Protein AF-A0A6A3BAW8-F1 (afdb_monomer_lite)

InterPro domains:
  IPR038920 At3g056750-like [PTHR31060] (7-99)

Structure (mmCIF, N/CA/C/O backbone):
data_AF-A0A6A3BAW8-F1
#
_entry.id   AF-A0A6A3BAW8-F1
#
loop_
_atom_site.group_PDB
_atom_site.id
_atom_site.type_symbol
_atom_site.label_atom_id
_atom_site.label_alt_id
_atom_site.label_comp_id
_atom_site.label_asym_id
_atom_site.label_entity_id
_atom_site.label_seq_id
_atom_site.pdbx_PDB_ins_code
_atom_site.Cartn_x
_atom_site.Cartn_y
_atom_site.Cartn_z
_atom_site.occupancy
_atom_site.B_iso_or_equiv
_atom_site.auth_seq_id
_atom_site.auth_comp_id
_atom_site.auth_asym_id
_atom_site.auth_atom_id
_atom_site.pdbx_PDB_model_num
ATOM 1 N N . MET A 1 1 ? 11.924 -21.982 7.375 1.00 45.16 1 MET A N 1
ATOM 2 C CA . MET A 1 1 ? 11.034 -22.262 6.229 1.00 45.16 1 MET A CA 1
ATOM 3 C C . MET A 1 1 ? 10.796 -20.944 5.510 1.00 45.16 1 MET A C 1
ATOM 5 O O . MET A 1 1 ? 10.265 -20.041 6.136 1.00 45.16 1 MET A O 1
ATOM 9 N N . ILE A 1 2 ? 11.272 -20.790 4.273 1.00 68.81 2 ILE A N 1
ATOM 10 C CA . ILE A 1 2 ? 11.033 -19.586 3.460 1.00 68.81 2 ILE A CA 1
ATOM 11 C C . ILE A 1 2 ? 9.864 -19.924 2.536 1.00 68.81 2 ILE A C 1
ATOM 13 O O . ILE A 1 2 ? 9.971 -20.854 1.740 1.00 68.81 2 ILE A O 1
ATOM 17 N N . LEU A 1 3 ? 8.733 -19.235 2.688 1.00 70.00 3 LEU A N 1
ATOM 18 C CA . LEU A 1 3 ? 7.595 -19.392 1.781 1.00 70.00 3 LEU A CA 1
ATOM 19 C C . LEU A 1 3 ? 7.927 -18.750 0.416 1.00 70.00 3 LEU A C 1
ATOM 21 O O . LEU A 1 3 ? 8.576 -17.700 0.391 1.00 70.00 3 LEU A O 1
ATOM 25 N N . PRO A 1 4 ? 7.497 -19.343 -0.713 1.00 79.88 4 PRO A N 1
ATOM 26 C CA . PRO A 1 4 ? 7.640 -18.736 -2.035 1.00 79.88 4 PRO A CA 1
ATOM 27 C C . PRO A 1 4 ? 6.927 -17.382 -2.135 1.00 79.88 4 PRO A C 1
ATOM 29 O O . PRO A 1 4 ? 5.865 -17.195 -1.541 1.00 79.88 4 PRO A O 1
ATOM 32 N N . ALA A 1 5 ? 7.461 -16.462 -2.945 1.00 76.50 5 ALA A N 1
ATOM 33 C CA . ALA A 1 5 ? 6.864 -15.139 -3.164 1.00 76.50 5 ALA A CA 1
ATOM 34 C C . ALA A 1 5 ? 5.359 -15.185 -3.518 1.00 76.50 5 ALA A C 1
ATOM 36 O O . ALA A 1 5 ? 4.605 -14.456 -2.878 1.00 76.50 5 ALA A O 1
ATOM 37 N N . PRO A 1 6 ? 4.866 -16.083 -4.399 1.00 81.31 6 PRO A N 1
ATOM 38 C CA . PRO A 1 6 ? 3.432 -16.167 -4.694 1.00 81.31 6 PRO A CA 1
ATOM 39 C C . PRO A 1 6 ? 2.553 -16.457 -3.467 1.00 81.31 6 PRO A C 1
ATOM 41 O O . PRO A 1 6 ? 1.442 -15.940 -3.365 1.00 81.31 6 PRO A O 1
ATOM 44 N N . CYS A 1 7 ? 3.054 -17.241 -2.507 1.00 84.19 7 CYS A N 1
ATOM 45 C CA . CYS A 1 7 ? 2.331 -17.534 -1.269 1.00 84.19 7 CYS A CA 1
ATOM 46 C C . CYS A 1 7 ? 2.205 -16.284 -0.386 1.00 84.19 7 CYS A C 1
ATOM 48 O O . CYS A 1 7 ? 1.159 -16.058 0.225 1.00 84.19 7 CYS A O 1
ATOM 50 N N . TRP A 1 8 ? 3.248 -15.450 -0.346 1.00 83.94 8 TRP A N 1
ATOM 51 C CA . TRP A 1 8 ? 3.226 -14.174 0.372 1.00 83.94 8 TRP A CA 1
ATOM 52 C C . TRP A 1 8 ? 2.277 -13.165 -0.273 1.00 83.94 8 TRP A C 1
ATOM 54 O O . TRP A 1 8 ? 1.527 -12.510 0.446 1.00 83.94 8 TRP A O 1
ATOM 64 N N . VAL A 1 9 ? 2.248 -13.095 -1.608 1.00 84.81 9 VAL A N 1
ATOM 65 C CA . VAL A 1 9 ? 1.308 -12.242 -2.355 1.00 84.81 9 VAL A CA 1
ATOM 66 C C . VAL A 1 9 ? -0.134 -12.625 -2.035 1.00 84.81 9 VAL A C 1
ATOM 68 O O . VAL A 1 9 ? -0.925 -11.768 -1.651 1.00 84.81 9 VAL A O 1
ATOM 71 N N . GLN A 1 10 ? -0.479 -13.912 -2.148 1.00 86.44 10 GLN A N 1
ATOM 72 C CA . GLN A 1 10 ? -1.836 -14.388 -1.853 1.00 86.44 10 GLN A CA 1
ATOM 73 C C . GLN A 1 10 ? -2.234 -14.128 -0.400 1.00 86.44 10 GLN A C 1
ATOM 75 O O . GLN A 1 10 ? -3.369 -13.729 -0.134 1.00 86.44 10 GLN A O 1
ATOM 80 N N . SER A 1 11 ? -1.296 -14.308 0.532 1.00 84.75 11 SER A N 1
ATOM 81 C CA . SER A 1 11 ? -1.523 -13.987 1.939 1.00 84.75 11 SER A CA 1
ATOM 82 C C . SER A 1 11 ? -1.822 -12.496 2.100 1.00 84.75 11 SER A C 1
ATOM 84 O O . SER A 1 11 ? -2.878 -12.149 2.612 1.00 84.75 11 SER A O 1
ATOM 86 N N . LEU A 1 12 ? -0.982 -11.597 1.585 1.00 85.44 12 LEU A N 1
ATOM 87 C CA . LEU A 1 12 ? -1.224 -10.155 1.699 1.00 85.44 12 LEU A CA 1
ATOM 88 C C . LEU A 1 12 ? -2.539 -9.715 1.049 1.00 85.44 12 LEU A C 1
ATOM 90 O O . LEU A 1 12 ? -3.314 -9.017 1.696 1.00 85.44 12 LEU A O 1
ATOM 94 N N . LYS A 1 13 ? -2.837 -10.179 -0.171 1.00 84.88 13 LYS A N 1
ATOM 95 C CA . LYS A 1 13 ? -4.099 -9.861 -0.866 1.00 84.88 13 LYS A CA 1
ATOM 96 C C . LYS A 1 13 ? -5.336 -10.339 -0.096 1.00 84.88 13 LYS A C 1
ATOM 98 O O . LYS A 1 13 ? -6.382 -9.707 -0.167 1.00 84.88 13 LYS A O 1
ATOM 103 N N . THR A 1 14 ? -5.224 -11.429 0.662 1.00 85.50 14 THR A N 1
ATOM 104 C CA . THR A 1 14 ? -6.330 -11.945 1.489 1.00 85.50 14 THR A CA 1
ATOM 105 C C . THR A 1 14 ? -6.442 -11.206 2.824 1.00 85.50 14 THR A C 1
ATOM 107 O O . THR A 1 14 ? -7.541 -10.892 3.277 1.00 85.50 14 THR A O 1
ATOM 110 N N . TRP A 1 15 ? -5.307 -10.932 3.468 1.00 86.25 15 TRP A N 1
ATOM 111 C CA . TRP A 1 15 ? -5.255 -10.393 4.826 1.00 86.25 15 TRP A CA 1
ATOM 112 C C . TRP A 1 15 ? -5.447 -8.875 4.881 1.00 86.25 15 TRP A C 1
ATOM 114 O O . TRP A 1 15 ? -6.092 -8.402 5.812 1.00 86.25 15 TRP A O 1
ATOM 124 N N . LEU A 1 16 ? -4.951 -8.107 3.904 1.00 85.81 16 LEU A N 1
ATOM 125 C CA . LEU A 1 16 ? -5.072 -6.641 3.900 1.00 85.81 16 LEU A CA 1
ATOM 126 C C . LEU A 1 16 ? -6.533 -6.159 3.951 1.00 85.81 16 LEU A C 1
ATOM 128 O O . LEU A 1 16 ? -6.858 -5.395 4.861 1.00 85.81 16 LEU A O 1
ATOM 132 N N . PRO A 1 17 ? -7.455 -6.651 3.097 1.00 83.94 17 PRO A N 1
ATOM 133 C CA . PRO A 1 17 ? -8.861 -6.252 3.171 1.00 83.94 17 PRO A CA 1
ATOM 134 C C . PRO A 1 17 ? -9.526 -6.614 4.502 1.00 83.94 17 PRO A C 1
ATOM 136 O O . PRO A 1 17 ? -10.427 -5.915 4.964 1.00 83.94 17 PRO A O 1
ATOM 139 N N . TYR A 1 18 ? -9.100 -7.719 5.122 1.00 85.38 18 TYR A N 1
ATOM 140 C CA . TYR A 1 18 ? -9.583 -8.120 6.439 1.00 85.38 18 TYR A CA 1
ATOM 141 C C . TYR A 1 18 ? -9.067 -7.174 7.528 1.00 85.38 18 TYR A C 1
ATOM 143 O O . TYR A 1 18 ? -9.856 -6.703 8.343 1.00 85.38 18 TYR A O 1
ATOM 151 N N . ILE A 1 19 ? -7.773 -6.839 7.509 1.00 84.25 19 ILE A N 1
ATOM 152 C CA . ILE A 1 19 ? -7.151 -5.892 8.444 1.00 84.25 19 ILE A CA 1
ATOM 153 C C . ILE A 1 19 ? -7.829 -4.524 8.346 1.00 84.25 19 ILE A C 1
ATOM 155 O O . ILE A 1 19 ? -8.222 -3.991 9.379 1.00 84.25 19 ILE A O 1
ATOM 159 N N . TRP A 1 20 ? -8.065 -4.007 7.136 1.00 84.38 20 TRP A N 1
ATOM 160 C CA . TRP A 1 20 ? -8.772 -2.735 6.939 1.00 84.38 20 TRP A CA 1
ATOM 161 C C . TRP A 1 20 ? -10.167 -2.722 7.563 1.00 84.38 20 TRP A C 1
ATOM 163 O O . TRP A 1 20 ? -10.580 -1.717 8.130 1.00 84.38 20 TRP A O 1
ATOM 173 N N . LYS A 1 21 ? -10.890 -3.846 7.512 1.00 84.50 21 LYS A N 1
ATOM 174 C CA . LYS A 1 21 ? -12.231 -3.950 8.105 1.00 84.50 21 LYS A CA 1
ATOM 175 C C . LYS A 1 21 ? -12.211 -4.139 9.618 1.00 84.50 21 LYS A C 1
ATOM 177 O O . LYS A 1 21 ? -13.101 -3.645 10.302 1.00 84.50 21 LYS A O 1
ATOM 182 N N . ILE A 1 22 ? -11.251 -4.900 10.134 1.00 84.94 22 ILE A N 1
ATOM 183 C CA . ILE A 1 22 ? -11.262 -5.374 11.522 1.00 84.94 22 ILE A CA 1
ATOM 184 C C . ILE A 1 22 ? -10.457 -4.470 12.452 1.00 84.94 22 ILE A C 1
ATOM 186 O O . ILE A 1 22 ? -10.868 -4.294 13.595 1.00 84.94 22 ILE A O 1
ATOM 190 N N . LYS A 1 23 ? -9.359 -3.861 11.986 1.00 84.19 23 LYS A N 1
ATOM 191 C CA . LYS A 1 23 ? -8.517 -2.979 12.811 1.00 84.19 23 LYS A CA 1
ATOM 192 C C . LYS A 1 23 ? -9.327 -1.856 13.478 1.00 84.19 23 LYS A C 1
ATOM 194 O O . LYS A 1 23 ? -9.252 -1.782 14.700 1.00 84.19 23 LYS A O 1
ATOM 199 N N . PRO A 1 24 ? -10.193 -1.095 12.774 1.00 83.50 24 PRO A N 1
ATOM 200 C CA . PRO A 1 24 ? -10.988 -0.046 13.418 1.00 83.50 24 PRO A CA 1
ATOM 201 C C . PRO A 1 24 ? -11.936 -0.582 14.502 1.00 83.50 24 PRO A C 1
ATOM 203 O O . PRO A 1 24 ? -12.188 0.090 15.499 1.00 83.50 24 PRO A O 1
ATOM 206 N N . LEU A 1 25 ? -12.457 -1.802 14.323 1.00 86.31 25 LEU A N 1
ATOM 207 C CA . LEU A 1 25 ? -13.343 -2.450 15.294 1.00 86.31 25 LEU A CA 1
ATOM 208 C C . LEU A 1 25 ? -12.576 -2.904 16.541 1.00 86.31 25 LEU A C 1
ATOM 210 O O . LEU A 1 25 ? -13.077 -2.758 17.653 1.00 86.31 25 LEU A O 1
ATOM 214 N N . LEU A 1 26 ? -11.369 -3.448 16.357 1.00 86.25 26 LEU A N 1
ATOM 215 C CA . LEU A 1 26 ? -10.500 -3.867 17.458 1.00 86.25 26 LEU A CA 1
ATOM 216 C C . LEU A 1 26 ? -9.956 -2.671 18.237 1.00 86.25 26 LEU A C 1
ATOM 218 O O . LEU A 1 26 ? -9.893 -2.744 19.459 1.00 86.25 26 LEU A O 1
ATOM 222 N N . ASP A 1 27 ? -9.602 -1.581 17.557 1.00 83.81 27 ASP A N 1
ATOM 223 C CA . ASP A 1 27 ? -9.159 -0.348 18.212 1.00 83.81 27 ASP A CA 1
ATOM 224 C C . ASP A 1 27 ? -10.284 0.244 19.066 1.00 83.81 27 ASP A C 1
ATOM 226 O O . ASP A 1 27 ? -10.086 0.518 20.247 1.00 83.81 27 ASP A O 1
ATOM 230 N N . ALA A 1 28 ? -11.501 0.326 18.514 1.00 86.62 28 ALA A N 1
ATOM 231 C CA . ALA A 1 28 ? -12.665 0.823 19.241 1.00 86.62 28 ALA A CA 1
ATOM 232 C C . ALA A 1 28 ? -13.014 -0.014 20.485 1.00 86.62 28 ALA A C 1
ATOM 234 O O . ALA A 1 28 ? -13.588 0.520 21.434 1.00 86.62 28 ALA A O 1
ATOM 235 N N . GLU A 1 29 ? -12.714 -1.317 20.490 1.00 85.44 29 GLU A N 1
ATOM 236 C CA . GLU A 1 29 ? -12.920 -2.182 21.657 1.00 85.44 29 GLU A CA 1
ATOM 237 C C . GLU A 1 29 ? -11.743 -2.118 22.641 1.00 85.44 29 GLU A C 1
ATOM 239 O O . GLU A 1 29 ? -11.952 -2.034 23.850 1.00 85.44 29 GLU A O 1
ATOM 244 N N . GLY A 1 30 ? -10.509 -2.069 22.136 1.00 84.12 30 GLY A N 1
ATOM 245 C CA . GLY A 1 30 ? -9.299 -1.926 22.946 1.00 84.12 30 GLY A CA 1
ATOM 246 C C . GLY A 1 30 ? -9.179 -0.575 23.656 1.00 84.12 30 GLY A C 1
ATOM 247 O O . GLY A 1 30 ? -8.513 -0.486 24.684 1.00 84.12 30 GLY A O 1
ATOM 248 N N . ASP A 1 31 ? -9.846 0.466 23.158 1.00 83.81 31 ASP A N 1
ATOM 249 C CA . ASP A 1 31 ? -9.948 1.757 23.848 1.00 83.81 31 ASP A CA 1
ATOM 250 C C . ASP A 1 31 ? -10.906 1.714 25.052 1.00 83.81 31 ASP A C 1
ATOM 252 O O . ASP A 1 31 ? -10.809 2.551 25.952 1.00 83.81 31 ASP A O 1
ATOM 256 N N . LYS A 1 32 ? -11.820 0.735 25.105 1.00 87.38 32 LYS A N 1
ATOM 257 C CA . LYS A 1 32 ? -12.748 0.540 26.235 1.00 87.38 32 LYS A CA 1
ATOM 258 C C . LYS A 1 32 ? -12.157 -0.342 27.329 1.00 87.38 32 LYS A C 1
ATOM 260 O O . LYS A 1 32 ? -12.466 -0.134 28.501 1.00 87.38 32 LYS A O 1
ATOM 265 N N . ASP A 1 33 ? -11.346 -1.328 26.949 1.00 84.12 33 ASP A N 1
ATOM 266 C CA . ASP A 1 33 ? -10.725 -2.286 27.862 1.00 84.12 33 ASP A CA 1
ATOM 267 C C . ASP A 1 33 ? -9.202 -2.296 27.692 1.00 84.12 33 ASP A C 1
ATOM 269 O O . ASP A 1 33 ? -8.655 -2.806 26.714 1.00 84.12 33 ASP A O 1
ATOM 273 N N . THR A 1 34 ? -8.497 -1.777 28.698 1.00 75.81 34 THR A N 1
ATOM 274 C CA . THR A 1 34 ? -7.030 -1.733 28.717 1.00 75.81 34 THR A CA 1
ATOM 275 C C . THR A 1 34 ? -6.377 -3.116 28.777 1.00 75.81 34 THR A C 1
ATOM 277 O O . THR A 1 34 ? -5.190 -3.224 28.475 1.00 75.81 34 THR A O 1
ATOM 280 N N . ASN A 1 35 ? -7.128 -4.170 29.117 1.00 82.00 35 ASN A N 1
ATOM 281 C CA . ASN A 1 35 ? -6.680 -5.564 29.098 1.00 82.00 35 ASN A CA 1
ATOM 282 C C . ASN A 1 35 ? -7.146 -6.336 27.851 1.00 82.00 35 ASN A C 1
ATOM 284 O O . ASN A 1 35 ? -7.045 -7.565 27.826 1.00 82.00 35 ASN A O 1
ATOM 288 N N . PHE A 1 36 ? -7.629 -5.651 26.808 1.00 82.31 36 PHE A N 1
ATOM 289 C CA . PHE A 1 36 ? -8.092 -6.298 25.583 1.00 82.31 36 PHE A CA 1
ATOM 290 C C . PHE A 1 36 ? -6.960 -7.101 24.904 1.00 82.31 36 PHE A C 1
ATOM 292 O O . PHE A 1 36 ? -6.011 -6.518 24.370 1.00 82.31 36 PHE A O 1
ATOM 299 N N . PRO A 1 37 ? -7.041 -8.447 24.869 1.00 80.81 37 PRO A N 1
ATOM 300 C CA . PRO A 1 37 ? -5.908 -9.299 24.501 1.00 80.81 37 PRO A CA 1
ATOM 301 C C . PRO A 1 37 ? -5.614 -9.311 22.995 1.00 80.81 37 PRO A C 1
ATOM 303 O O . PRO A 1 37 ? -4.593 -9.849 22.575 1.00 80.81 37 PRO A O 1
ATOM 306 N N . TYR A 1 38 ? -6.505 -8.743 22.177 1.00 81.81 38 TYR A N 1
ATOM 307 C CA . TYR A 1 38 ? -6.381 -8.722 20.718 1.00 81.81 38 TYR A CA 1
ATOM 308 C C . TYR A 1 38 ? -5.845 -7.391 20.178 1.00 81.81 38 TYR A C 1
ATOM 310 O O . TYR A 1 38 ? -5.834 -7.189 18.963 1.00 81.81 38 TYR A O 1
ATOM 318 N N . LYS A 1 39 ? -5.390 -6.482 21.053 1.00 78.25 39 LYS A N 1
ATOM 319 C CA . LYS A 1 39 ? -4.713 -5.258 20.624 1.00 78.25 39 LYS A CA 1
ATOM 320 C C . LYS A 1 39 ? -3.376 -5.620 19.978 1.00 78.25 39 LYS A C 1
ATOM 322 O O . LYS A 1 39 ? -2.511 -6.232 20.602 1.00 78.25 39 LYS A O 1
ATOM 327 N N . MET A 1 40 ? -3.226 -5.264 18.709 1.00 77.06 40 MET A N 1
ATOM 328 C CA . MET A 1 40 ? -2.009 -5.523 17.946 1.00 77.06 40 MET A CA 1
ATOM 329 C C . MET A 1 40 ? -0.974 -4.428 18.230 1.00 77.06 40 MET A C 1
ATOM 331 O O . MET A 1 40 ? -1.338 -3.259 18.348 1.00 77.06 40 MET A O 1
ATOM 335 N N . ASP A 1 41 ? 0.309 -4.790 18.307 1.00 86.00 41 ASP A N 1
ATOM 336 C CA . ASP A 1 41 ? 1.398 -3.805 18.304 1.00 86.00 41 ASP A CA 1
ATOM 337 C C . ASP A 1 41 ? 1.435 -3.126 16.927 1.00 86.00 41 ASP A C 1
ATOM 339 O O . ASP A 1 41 ? 1.805 -3.741 15.921 1.00 86.00 41 ASP A O 1
ATOM 343 N N . GLU A 1 42 ? 0.967 -1.881 16.886 1.00 82.94 42 GLU A N 1
ATOM 344 C CA . GLU A 1 42 ? 0.749 -1.116 15.659 1.00 82.94 42 GLU A CA 1
ATOM 345 C C . GLU A 1 42 ? 2.052 -0.885 14.893 1.00 82.94 42 GLU A C 1
ATOM 347 O O . GLU A 1 42 ? 2.120 -1.116 13.688 1.00 82.94 42 GLU A O 1
ATOM 352 N N . ASP A 1 43 ? 3.116 -0.552 15.614 1.00 87.75 43 ASP A N 1
ATOM 353 C CA . ASP A 1 43 ? 4.452 -0.313 15.083 1.00 87.75 43 ASP A CA 1
ATOM 354 C C . ASP A 1 43 ? 5.063 -1.577 14.470 1.00 87.75 43 ASP A C 1
ATOM 356 O O . ASP A 1 43 ? 5.642 -1.554 13.378 1.00 87.75 43 ASP A O 1
ATOM 360 N N . LEU A 1 44 ? 4.961 -2.704 15.176 1.00 87.62 44 LEU A N 1
ATOM 361 C CA . LEU A 1 44 ? 5.451 -3.988 14.691 1.00 87.62 44 LEU A CA 1
ATOM 362 C C . LEU A 1 44 ? 4.714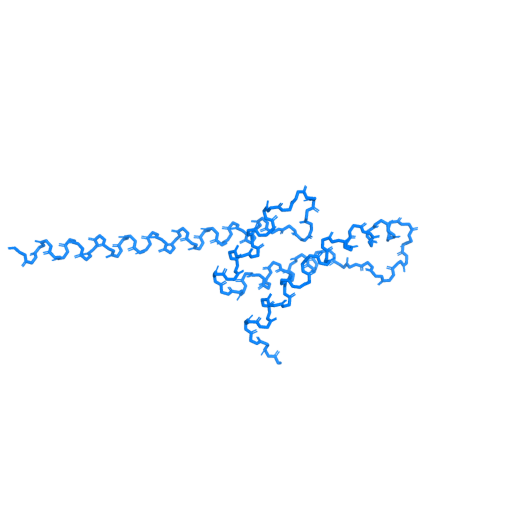 -4.402 13.419 1.00 87.62 44 LEU A C 1
ATOM 364 O O . LEU A 1 44 ? 5.339 -4.862 12.462 1.00 87.62 44 LEU A O 1
ATOM 368 N N . CYS A 1 45 ? 3.398 -4.237 13.404 1.00 86.44 45 CYS A N 1
ATOM 369 C CA . CYS A 1 45 ? 2.560 -4.720 12.319 1.00 86.44 45 CYS A CA 1
ATOM 370 C C . CYS A 1 45 ? 2.640 -3.819 11.086 1.00 86.44 45 CYS A C 1
ATOM 372 O O . CYS A 1 45 ? 2.771 -4.339 9.977 1.00 86.44 45 CYS A O 1
ATOM 374 N N . GLN A 1 46 ? 2.717 -2.502 11.280 1.00 89.75 46 GLN A N 1
ATOM 375 C CA . GLN A 1 46 ? 3.083 -1.528 10.255 1.00 89.75 46 GLN A CA 1
ATOM 376 C C . GLN A 1 46 ? 4.400 -1.928 9.575 1.00 89.75 46 GLN A C 1
ATOM 378 O O . GLN A 1 46 ? 4.440 -2.165 8.364 1.00 89.75 46 GLN A O 1
ATOM 383 N N . ARG A 1 47 ? 5.479 -2.095 10.356 1.00 90.19 47 ARG A N 1
ATOM 384 C CA . ARG A 1 47 ? 6.800 -2.456 9.812 1.00 90.19 47 ARG A CA 1
ATOM 385 C C . ARG A 1 47 ? 6.799 -3.817 9.121 1.00 90.19 47 ARG A C 1
ATOM 387 O O . ARG A 1 47 ? 7.455 -3.970 8.089 1.00 90.19 47 ARG A O 1
ATOM 394 N N . ALA A 1 48 ? 6.090 -4.803 9.670 1.00 89.88 48 ALA A N 1
ATOM 395 C CA . ALA A 1 48 ? 6.015 -6.142 9.097 1.00 89.88 48 ALA A CA 1
ATOM 396 C C . ALA A 1 48 ? 5.311 -6.140 7.733 1.00 89.88 48 ALA A C 1
ATOM 398 O O . ALA A 1 48 ? 5.829 -6.733 6.785 1.00 89.88 48 ALA A O 1
ATOM 399 N N . ILE A 1 49 ? 4.175 -5.444 7.609 1.00 90.06 49 ILE A N 1
ATOM 400 C CA . ILE A 1 49 ? 3.418 -5.387 6.353 1.00 90.06 49 ILE A CA 1
ATOM 401 C C . ILE A 1 49 ? 4.191 -4.604 5.287 1.00 90.06 49 ILE A C 1
ATOM 403 O O . ILE A 1 49 ? 4.333 -5.098 4.167 1.00 90.06 49 ILE A O 1
ATOM 407 N N . VAL A 1 50 ? 4.768 -3.448 5.639 1.00 92.25 50 VAL A N 1
ATOM 408 C CA . VAL A 1 50 ? 5.615 -2.655 4.728 1.00 92.25 50 VAL A CA 1
ATOM 409 C C . VAL A 1 50 ? 6.808 -3.477 4.235 1.00 92.25 50 VAL A C 1
ATOM 411 O O . VAL A 1 50 ? 7.063 -3.549 3.032 1.00 92.25 50 VAL A O 1
ATOM 414 N N . SER A 1 51 ? 7.510 -4.163 5.142 1.00 91.50 51 SER A N 1
ATOM 415 C CA . SER A 1 51 ? 8.662 -5.001 4.782 1.00 91.50 51 SER A CA 1
ATOM 416 C C . SER A 1 51 ? 8.269 -6.155 3.861 1.00 91.50 51 SER A C 1
ATOM 418 O O . SER A 1 51 ? 8.981 -6.447 2.899 1.00 91.50 51 SER A O 1
ATOM 420 N N . LEU A 1 52 ? 7.133 -6.803 4.137 1.00 91.00 52 LEU A N 1
ATOM 421 C CA . LEU A 1 52 ? 6.645 -7.914 3.329 1.00 91.00 52 LEU A CA 1
ATOM 422 C C . LEU A 1 52 ? 6.245 -7.450 1.925 1.00 91.00 52 LEU A C 1
ATOM 424 O O . LEU A 1 52 ? 6.652 -8.080 0.951 1.00 91.00 52 LEU A O 1
ATOM 428 N N . LEU A 1 53 ? 5.523 -6.330 1.814 1.00 92.50 53 LEU A N 1
ATOM 429 C CA . LEU A 1 53 ? 5.160 -5.717 0.535 1.00 92.50 53 LEU A CA 1
ATOM 430 C C . LEU A 1 53 ? 6.408 -5.381 -0.291 1.00 92.50 53 LEU A C 1
ATOM 432 O O . LEU A 1 53 ? 6.503 -5.767 -1.454 1.00 92.50 53 LEU A O 1
ATOM 436 N N . LEU A 1 54 ? 7.407 -4.736 0.319 1.00 92.06 54 LEU A N 1
ATOM 437 C CA . LEU A 1 54 ? 8.649 -4.342 -0.355 1.00 92.06 54 LEU A CA 1
ATOM 438 C C . LEU A 1 54 ? 9.519 -5.517 -0.823 1.00 92.06 54 LEU A C 1
ATOM 440 O O . LEU A 1 54 ? 10.382 -5.311 -1.689 1.00 92.06 54 LEU A O 1
ATOM 444 N N . ALA A 1 55 ? 9.309 -6.710 -0.260 1.00 91.19 55 ALA A N 1
ATOM 445 C CA . ALA A 1 55 ? 9.972 -7.952 -0.647 1.00 91.19 55 ALA A CA 1
ATOM 446 C C . ALA A 1 55 ? 9.285 -8.673 -1.823 1.00 91.19 55 ALA A C 1
ATOM 448 O O . ALA A 1 55 ? 9.869 -9.598 -2.391 1.00 91.19 55 ALA A O 1
ATOM 449 N N . LEU A 1 56 ? 8.067 -8.268 -2.204 1.00 90.62 56 LEU A N 1
ATOM 450 C CA . LEU A 1 56 ? 7.348 -8.862 -3.333 1.00 90.62 56 LEU A CA 1
ATOM 451 C C . LEU A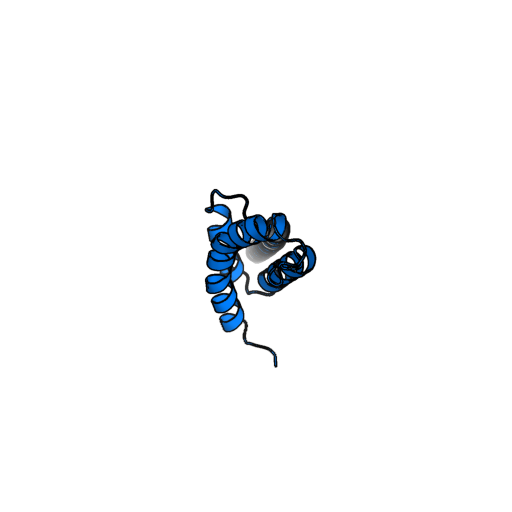 1 56 ? 7.963 -8.465 -4.690 1.00 90.62 56 LEU A C 1
ATOM 453 O O . LEU A 1 56 ? 8.648 -7.446 -4.789 1.00 90.62 56 LEU A O 1
ATOM 457 N N . PRO A 1 57 ? 7.705 -9.221 -5.770 1.00 90.50 57 PRO A N 1
ATOM 458 C CA . PRO A 1 57 ? 7.997 -8.778 -7.131 1.00 90.50 57 PRO A CA 1
ATOM 459 C C . PRO A 1 57 ? 7.272 -7.470 -7.492 1.00 90.50 57 PRO A C 1
ATOM 461 O O . PRO A 1 57 ? 6.168 -7.205 -7.025 1.00 90.50 57 PRO A O 1
ATOM 464 N N . SER A 1 58 ? 7.862 -6.662 -8.382 1.00 90.62 58 SER A N 1
ATOM 465 C CA . SER A 1 58 ? 7.332 -5.329 -8.737 1.00 90.62 58 SER A CA 1
ATOM 466 C C . SER A 1 58 ? 5.893 -5.340 -9.265 1.00 90.62 58 SER A C 1
ATOM 468 O O . SER A 1 58 ? 5.154 -4.389 -9.013 1.00 90.62 58 SER A O 1
ATOM 470 N N . ASN A 1 59 ? 5.497 -6.377 -10.008 1.00 89.75 59 ASN A N 1
ATOM 471 C CA . ASN A 1 59 ? 4.136 -6.483 -10.540 1.00 89.75 59 ASN A CA 1
ATOM 472 C C . ASN A 1 59 ? 3.131 -6.711 -9.406 1.00 89.75 59 ASN A C 1
ATOM 474 O O . ASN A 1 59 ? 2.133 -6.007 -9.330 1.00 89.75 59 ASN A O 1
ATOM 478 N N . ASP A 1 60 ? 3.449 -7.606 -8.469 1.00 91.06 60 ASP A N 1
ATOM 479 C CA . ASP A 1 60 ? 2.588 -7.883 -7.318 1.00 91.06 60 ASP A CA 1
ATOM 480 C C . ASP A 1 60 ? 2.485 -6.678 -6.369 1.00 91.06 60 ASP A C 1
ATOM 482 O O . ASP A 1 60 ? 1.426 -6.432 -5.795 1.00 91.06 60 ASP A O 1
ATOM 486 N N . GLN A 1 61 ? 3.568 -5.896 -6.231 1.00 93.50 61 GLN A N 1
ATOM 487 C CA . GLN A 1 61 ? 3.538 -4.617 -5.509 1.00 93.50 61 GLN A CA 1
ATOM 488 C C . GLN A 1 61 ? 2.569 -3.625 -6.158 1.00 93.50 61 GLN A C 1
ATOM 490 O O . GLN A 1 61 ? 1.878 -2.907 -5.445 1.00 93.50 61 GLN A O 1
ATOM 495 N N . THR A 1 62 ? 2.512 -3.594 -7.495 1.00 94.06 62 THR A N 1
ATOM 496 C CA . THR A 1 62 ? 1.658 -2.657 -8.242 1.00 94.06 62 THR A CA 1
ATOM 497 C C . THR A 1 62 ? 0.189 -2.908 -7.930 1.00 94.06 62 THR A C 1
ATOM 499 O O . THR A 1 62 ? -0.501 -1.971 -7.552 1.00 94.06 62 THR A O 1
ATOM 502 N N . ASP A 1 63 ? -0.258 -4.165 -8.006 1.00 91.50 63 ASP A N 1
ATOM 503 C CA . ASP A 1 63 ? -1.647 -4.532 -7.712 1.00 91.50 63 ASP A CA 1
ATOM 504 C C . ASP A 1 63 ? -2.063 -4.096 -6.296 1.00 91.50 63 ASP A C 1
ATOM 506 O O . ASP A 1 63 ? -3.077 -3.433 -6.119 1.00 91.50 63 ASP A O 1
ATOM 510 N N . ILE A 1 64 ? -1.249 -4.424 -5.283 1.00 90.88 64 ILE A N 1
ATOM 511 C CA . ILE A 1 64 ? -1.569 -4.128 -3.876 1.00 90.88 64 ILE A CA 1
ATOM 512 C C . ILE A 1 64 ? -1.577 -2.617 -3.609 1.00 90.88 64 ILE A C 1
ATOM 514 O O . ILE A 1 64 ? -2.435 -2.121 -2.881 1.00 90.88 64 ILE A O 1
ATOM 518 N N . LEU A 1 65 ? -0.616 -1.880 -4.174 1.00 92.38 65 LEU A N 1
ATOM 519 C CA . LEU A 1 65 ? -0.543 -0.426 -4.023 1.00 92.38 65 LEU A CA 1
ATOM 520 C C . LEU A 1 65 ? -1.708 0.271 -4.732 1.00 92.38 65 LEU A C 1
ATOM 522 O O . LEU A 1 65 ? -2.223 1.252 -4.207 1.00 92.38 65 LEU A O 1
ATOM 526 N N . SER A 1 66 ? -2.134 -0.233 -5.893 1.00 91.69 66 SER A N 1
ATOM 527 C CA . SER A 1 66 ? -3.333 0.241 -6.586 1.00 91.69 66 SER A CA 1
ATOM 528 C C . SER A 1 66 ? -4.585 0.043 -5.737 1.00 91.69 66 SER A C 1
ATOM 530 O O . SER A 1 66 ? -5.286 1.019 -5.485 1.00 91.69 66 SER A O 1
ATOM 532 N N . ASP A 1 67 ? -4.801 -1.165 -5.208 1.00 89.19 67 ASP A N 1
ATOM 533 C CA . ASP A 1 67 ? -5.941 -1.461 -4.331 1.00 89.19 67 ASP A CA 1
ATOM 534 C C . ASP A 1 67 ? -5.956 -0.553 -3.084 1.00 89.19 67 ASP A C 1
ATOM 536 O O . ASP A 1 67 ? -7.010 -0.093 -2.651 1.00 89.19 67 ASP A O 1
ATOM 540 N N . TRP A 1 68 ? -4.784 -0.266 -2.502 1.00 90.12 68 TRP A N 1
ATOM 541 C CA . TRP A 1 68 ? -4.652 0.641 -1.354 1.00 90.12 68 TRP A CA 1
ATOM 542 C C . TRP A 1 68 ? -4.913 2.116 -1.693 1.00 90.12 68 TRP A C 1
ATOM 544 O O . TRP A 1 68 ? -5.397 2.858 -0.844 1.00 90.12 68 TRP A O 1
ATOM 554 N N . MET A 1 69 ? -4.607 2.568 -2.910 1.00 89.12 69 MET A N 1
ATOM 555 C CA . MET A 1 69 ? -4.908 3.945 -3.325 1.00 89.12 69 MET A CA 1
ATOM 556 C C . MET A 1 69 ? -6.401 4.164 -3.586 1.00 89.12 69 MET A C 1
ATOM 558 O O . MET A 1 69 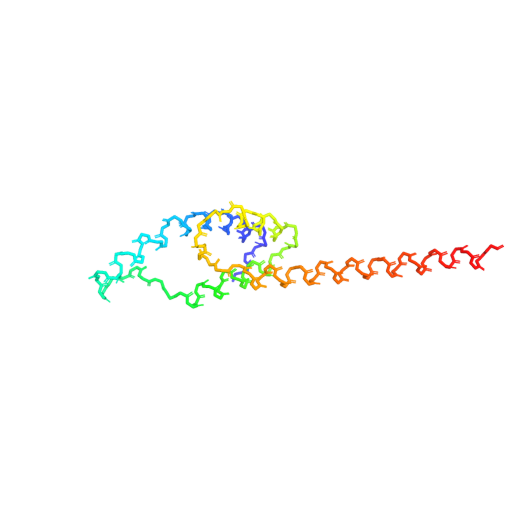? -6.883 5.288 -3.469 1.00 89.12 69 MET A O 1
ATOM 562 N N . GLU A 1 70 ? -7.127 3.112 -3.962 1.00 87.56 70 GLU A N 1
ATOM 563 C CA . GLU A 1 70 ? -8.563 3.179 -4.253 1.00 87.56 70 GLU A CA 1
ATOM 564 C C . GLU A 1 70 ? -9.439 3.134 -2.990 1.00 87.56 70 GLU A C 1
ATOM 566 O O . GLU A 1 70 ? -10.631 3.438 -3.048 1.00 87.56 70 GLU A O 1
ATOM 571 N N . THR A 1 71 ? -8.883 2.776 -1.832 1.00 80.25 71 THR A N 1
ATOM 572 C CA . THR A 1 71 ? -9.642 2.676 -0.585 1.00 80.25 71 THR A CA 1
ATOM 573 C C . THR A 1 71 ? -9.800 4.042 0.099 1.00 80.25 71 THR A C 1
ATOM 575 O O . THR A 1 71 ? -8.846 4.647 0.569 1.00 80.25 71 THR A O 1
ATOM 578 N N . GLU A 1 72 ? -11.042 4.518 0.235 1.00 67.31 72 GLU A N 1
ATOM 579 C CA . GLU A 1 72 ? -11.379 5.863 0.756 1.00 67.31 72 GLU A CA 1
ATOM 580 C C . GLU A 1 72 ? -11.187 6.065 2.282 1.00 67.31 72 GLU A C 1
ATOM 582 O O . GLU A 1 72 ? -11.418 7.160 2.794 1.00 67.31 72 GLU A O 1
ATOM 587 N N . GLN A 1 73 ? -10.814 5.028 3.042 1.00 63.28 73 GLN A N 1
ATOM 588 C CA . GLN A 1 73 ? -10.699 5.087 4.509 1.00 63.28 73 GLN A CA 1
ATOM 589 C C . GLN A 1 73 ? -9.285 5.461 4.996 1.00 63.28 73 GLN A C 1
ATOM 591 O O . GLN A 1 73 ? -8.317 5.461 4.242 1.00 63.28 73 GLN A O 1
ATOM 596 N N . VAL A 1 74 ? -9.156 5.797 6.286 1.00 60.88 74 VAL A N 1
ATOM 597 C CA . VAL A 1 74 ? -7.855 5.992 6.952 1.00 60.88 74 VAL A CA 1
ATOM 598 C C . VAL A 1 74 ? -7.179 4.622 7.058 1.00 60.88 74 VAL A C 1
ATOM 600 O O . VAL A 1 74 ? -7.414 3.870 8.002 1.00 60.88 74 VAL A O 1
ATOM 603 N N . ASN A 1 75 ? -6.420 4.239 6.034 1.00 70.81 75 ASN A N 1
ATOM 604 C CA . ASN A 1 75 ? -6.028 2.843 5.864 1.00 70.81 75 ASN A CA 1
ATOM 605 C C . ASN A 1 75 ? -4.709 2.549 6.561 1.00 70.81 75 ASN A C 1
ATOM 607 O O . ASN A 1 75 ? -3.639 2.697 5.980 1.00 70.81 75 ASN A O 1
ATOM 611 N N . TYR A 1 76 ? -4.810 2.072 7.798 1.00 78.75 76 TYR A N 1
ATOM 612 C CA . TYR A 1 76 ? -3.767 1.261 8.410 1.00 78.75 76 TYR A CA 1
ATOM 613 C C . TYR A 1 76 ? -3.636 -0.088 7.666 1.00 78.75 76 TYR A C 1
ATOM 615 O O . TYR A 1 76 ? -4.651 -0.750 7.472 1.00 78.75 76 TYR A O 1
ATOM 623 N N . PRO A 1 77 ? -2.437 -0.582 7.322 1.00 86.62 77 PRO A N 1
ATOM 624 C CA . PRO A 1 77 ? -1.155 0.080 7.507 1.00 86.62 77 PRO A CA 1
ATOM 625 C C . PRO A 1 77 ? -0.961 1.191 6.478 1.00 86.62 77 PRO A C 1
ATOM 627 O O . PRO A 1 77 ? -1.384 1.062 5.329 1.00 86.62 77 PRO A O 1
ATOM 630 N N . ASP A 1 78 ? -0.273 2.254 6.880 1.00 90.25 78 ASP A N 1
ATOM 631 C CA . ASP A 1 78 ? 0.105 3.319 5.956 1.00 90.25 78 ASP A CA 1
ATOM 632 C C . ASP A 1 78 ? 1.128 2.774 4.949 1.00 90.25 78 ASP A C 1
ATOM 634 O O . ASP A 1 78 ? 2.245 2.408 5.317 1.00 90.25 78 ASP A O 1
ATOM 638 N N . LEU A 1 79 ? 0.755 2.687 3.672 1.00 92.19 79 LEU A N 1
ATOM 639 C CA . LEU A 1 79 ? 1.641 2.176 2.624 1.00 92.19 79 LEU A CA 1
ATOM 640 C C . LEU A 1 79 ? 2.391 3.285 1.876 1.00 92.19 79 LEU A C 1
ATOM 642 O O . LEU A 1 79 ? 3.082 2.980 0.903 1.00 92.19 79 LEU A O 1
ATOM 646 N N . SER A 1 80 ? 2.325 4.541 2.329 1.00 92.44 80 SER A N 1
ATOM 647 C CA . SER A 1 80 ? 2.955 5.687 1.656 1.00 92.44 80 SER A CA 1
ATOM 648 C C . SER A 1 80 ? 4.467 5.511 1.483 1.00 92.44 80 SER A C 1
ATOM 650 O O . SER A 1 80 ? 4.989 5.695 0.385 1.00 92.44 80 SER A O 1
ATOM 652 N N . GLU A 1 81 ? 5.179 5.058 2.521 1.00 92.69 81 GLU A N 1
ATOM 653 C CA . GLU A 1 81 ? 6.623 4.789 2.431 1.00 92.69 81 GLU A CA 1
ATOM 654 C C . GLU A 1 81 ? 6.929 3.696 1.392 1.00 92.69 81 GLU A C 1
ATOM 656 O O . GLU A 1 81 ? 7.807 3.843 0.535 1.00 92.69 81 GLU A O 1
ATOM 661 N N . ALA A 1 82 ? 6.175 2.592 1.431 1.00 94.25 82 ALA A N 1
ATOM 662 C CA . ALA A 1 82 ? 6.351 1.495 0.486 1.00 94.25 82 ALA A CA 1
ATOM 663 C C . ALA A 1 82 ? 6.080 1.951 -0.956 1.00 94.25 82 ALA A C 1
ATOM 665 O O . AL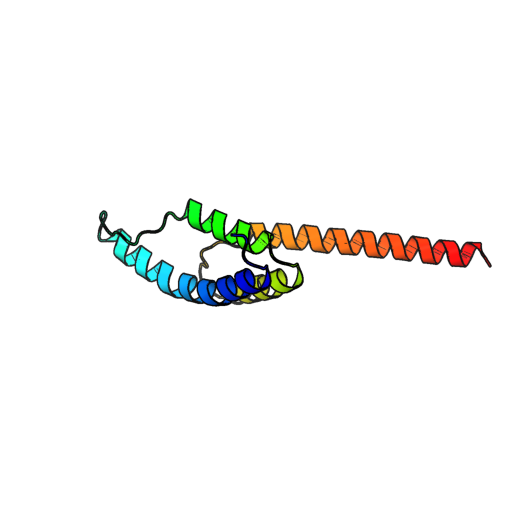A A 1 82 ? 6.829 1.602 -1.875 1.00 94.25 82 ALA A O 1
ATOM 666 N N . PHE A 1 83 ? 5.043 2.769 -1.140 1.00 94.62 83 PHE A N 1
ATOM 667 C CA . PHE A 1 83 ? 4.675 3.379 -2.409 1.00 94.62 83 PHE A CA 1
ATOM 668 C C . PHE A 1 83 ? 5.784 4.285 -2.955 1.00 94.62 83 PHE A C 1
ATOM 670 O O . PHE A 1 83 ? 6.159 4.170 -4.126 1.00 94.62 83 PHE A O 1
ATOM 677 N N . GLU A 1 84 ? 6.359 5.154 -2.122 1.00 95.31 84 GLU A N 1
ATOM 678 C CA . GLU A 1 84 ? 7.460 6.038 -2.508 1.00 95.31 84 GLU A CA 1
ATOM 679 C C . GLU A 1 84 ? 8.696 5.248 -2.943 1.00 95.31 84 GLU A C 1
ATOM 681 O O . GLU A 1 84 ? 9.302 5.548 -3.980 1.00 95.31 84 GLU A O 1
ATOM 686 N N . ILE A 1 85 ? 9.046 4.197 -2.196 1.00 95.62 85 ILE A N 1
ATOM 687 C CA . ILE A 1 85 ? 10.166 3.310 -2.521 1.00 95.62 85 ILE A CA 1
ATOM 688 C C . ILE A 1 85 ? 9.912 2.587 -3.848 1.00 95.62 85 ILE A C 1
ATOM 690 O O . ILE A 1 85 ? 10.806 2.553 -4.704 1.00 95.62 85 ILE A O 1
ATOM 694 N N . TRP A 1 86 ? 8.712 2.035 -4.052 1.00 95.56 86 TRP A N 1
ATOM 695 C CA . TRP A 1 86 ? 8.329 1.398 -5.314 1.00 95.56 86 TRP A CA 1
ATOM 696 C C . TRP A 1 86 ? 8.415 2.389 -6.483 1.00 95.56 86 TRP A C 1
ATOM 698 O O . TRP A 1 86 ? 9.087 2.114 -7.481 1.00 95.56 86 TRP A O 1
ATOM 708 N N . CYS A 1 87 ? 7.863 3.597 -6.329 1.00 94.88 87 CYS A N 1
ATOM 709 C CA . CYS A 1 87 ? 7.960 4.669 -7.318 1.00 94.88 87 CYS A CA 1
ATOM 710 C C . CYS A 1 87 ? 9.416 5.021 -7.652 1.00 94.88 87 CYS A C 1
ATOM 712 O O . CYS A 1 87 ? 9.771 5.157 -8.827 1.00 94.88 87 CYS A O 1
ATOM 714 N N . CYS A 1 88 ? 10.276 5.162 -6.641 1.00 96.00 88 CYS A N 1
ATOM 715 C CA . CYS A 1 88 ? 11.698 5.447 -6.824 1.00 96.00 88 CYS A CA 1
ATOM 716 C C . CYS A 1 88 ? 12.403 4.339 -7.617 1.00 96.00 88 CYS A C 1
ATOM 718 O O . CYS A 1 88 ? 13.143 4.628 -8.566 1.00 96.00 88 CYS A O 1
ATOM 720 N N . ARG A 1 89 ? 12.152 3.069 -7.271 1.00 95.06 89 ARG A N 1
ATOM 721 C CA . ARG A 1 89 ? 12.707 1.898 -7.971 1.00 95.06 89 ARG A CA 1
ATOM 722 C C . ARG A 1 89 ? 12.260 1.868 -9.434 1.00 95.06 89 ARG A C 1
ATOM 724 O O . ARG A 1 89 ? 13.113 1.765 -10.319 1.00 95.06 89 ARG A O 1
ATOM 731 N N . THR A 1 90 ? 10.967 2.054 -9.693 1.00 94.19 90 THR A N 1
ATOM 732 C CA . THR A 1 90 ? 10.375 2.042 -11.040 1.00 94.19 90 THR A CA 1
ATOM 733 C C . THR A 1 90 ? 10.880 3.200 -11.905 1.00 94.19 90 THR A C 1
ATOM 735 O O . THR A 1 90 ? 11.323 2.982 -13.036 1.00 94.19 90 THR A O 1
ATOM 738 N N . LYS A 1 91 ? 10.922 4.432 -11.373 1.00 95.88 91 LYS A N 1
ATOM 739 C CA . LYS A 1 91 ? 11.484 5.606 -12.075 1.00 95.88 91 LYS A CA 1
ATOM 740 C C . LYS A 1 91 ? 12.960 5.400 -12.427 1.00 95.88 91 LYS A C 1
ATOM 742 O O . LYS A 1 91 ? 13.381 5.695 -13.545 1.00 95.88 91 LYS A O 1
ATOM 747 N N . SER A 1 92 ? 13.743 4.864 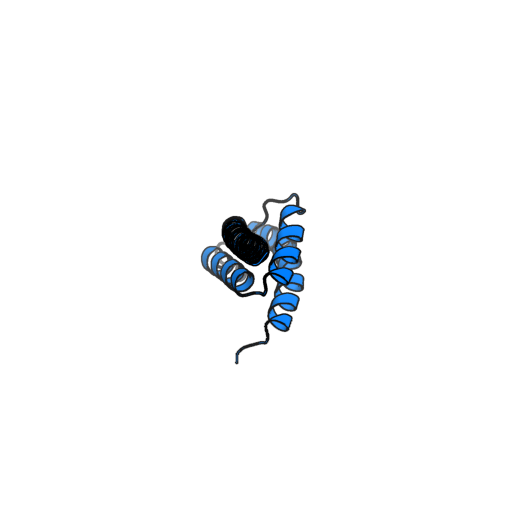-11.490 1.00 96.81 92 SER A N 1
ATOM 748 C CA . SER A 1 92 ? 15.167 4.578 -11.691 1.00 96.81 92 SER A CA 1
ATOM 749 C C . SER A 1 92 ? 15.396 3.494 -12.752 1.00 96.81 92 SER A C 1
ATOM 751 O O . SER A 1 92 ? 16.263 3.647 -13.612 1.00 96.81 92 SER A O 1
ATOM 753 N N 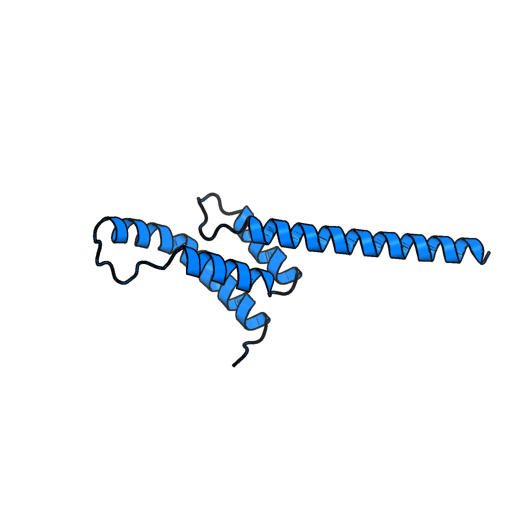. ALA A 1 93 ? 14.590 2.427 -12.751 1.00 94.56 93 ALA A N 1
ATOM 754 C CA . ALA A 1 93 ? 14.633 1.388 -13.780 1.00 94.56 93 ALA A CA 1
ATOM 755 C C . ALA A 1 93 ? 14.294 1.943 -15.173 1.00 94.56 93 ALA A C 1
ATOM 757 O O . ALA A 1 93 ? 15.035 1.695 -16.124 1.00 94.56 93 ALA A O 1
ATOM 758 N N . LYS A 1 94 ? 13.240 2.765 -15.281 1.00 94.69 94 LYS A N 1
ATOM 759 C CA . LYS A 1 94 ? 12.863 3.431 -16.537 1.00 94.69 94 LYS A CA 1
ATOM 760 C C . LYS A 1 94 ? 13.990 4.310 -17.082 1.00 94.69 94 LYS A C 1
ATOM 762 O O . LYS A 1 94 ? 14.283 4.243 -18.272 1.00 94.69 94 LYS A O 1
ATOM 767 N N . ARG A 1 95 ? 14.654 5.092 -16.224 1.00 96.69 95 ARG A N 1
ATOM 768 C CA . ARG A 1 95 ? 15.788 5.933 -16.636 1.00 96.69 95 ARG A CA 1
ATOM 769 C C . ARG A 1 95 ? 16.923 5.098 -17.235 1.00 96.69 95 ARG A C 1
ATOM 771 O O . ARG A 1 95 ? 17.374 5.401 -18.332 1.00 96.69 95 ARG A O 1
ATOM 778 N N . ARG A 1 96 ? 17.326 4.013 -16.562 1.00 96.06 96 ARG A N 1
ATOM 779 C CA . ARG A 1 96 ? 18.381 3.106 -17.058 1.00 96.06 96 ARG A CA 1
ATOM 780 C C . ARG A 1 96 ? 18.017 2.469 -18.401 1.00 96.06 96 ARG A C 1
ATOM 782 O O . ARG A 1 96 ? 18.881 2.313 -19.256 1.00 96.06 96 ARG A O 1
ATOM 789 N N . LEU A 1 97 ? 16.744 2.112 -18.588 1.00 94.75 97 LEU A N 1
ATOM 790 C CA . LEU A 1 97 ? 16.251 1.576 -19.856 1.00 94.75 97 LEU A CA 1
ATOM 791 C C . LEU A 1 97 ? 16.384 2.604 -20.991 1.00 94.75 97 LEU A C 1
ATOM 793 O O . LEU A 1 97 ? 16.871 2.260 -22.063 1.00 94.75 97 LEU A O 1
ATOM 797 N N . MET A 1 98 ? 15.989 3.857 -20.745 1.00 94.88 98 MET A N 1
ATOM 798 C CA . MET A 1 98 ? 16.098 4.941 -21.730 1.00 94.88 98 MET A CA 1
ATOM 799 C C . MET A 1 98 ? 17.559 5.258 -22.076 1.00 94.88 98 MET A C 1
ATOM 801 O O . MET A 1 98 ? 17.909 5.298 -23.249 1.00 94.88 98 MET A O 1
ATOM 805 N N . GLU A 1 99 ? 18.431 5.376 -21.071 1.00 93.62 99 GLU A N 1
ATOM 806 C CA . GLU A 1 99 ? 19.875 5.577 -21.273 1.00 93.62 99 GLU A CA 1
ATOM 807 C C . GLU A 1 99 ? 20.509 4.439 -22.096 1.00 93.62 99 GLU A C 1
ATOM 809 O O . GLU A 1 99 ? 21.401 4.668 -22.916 1.00 93.62 99 GLU A O 1
ATOM 814 N N . GLY A 1 100 ? 20.054 3.199 -21.886 1.00 90.31 100 GLY A N 1
ATOM 815 C CA . GLY A 1 100 ? 20.472 2.045 -22.679 1.00 90.31 100 GLY A CA 1
ATOM 816 C C . GLY A 1 100 ? 20.016 2.135 -24.136 1.00 90.31 100 GLY A C 1
ATOM 817 O O . GLY A 1 100 ? 20.806 1.863 -25.041 1.00 90.31 100 GLY A O 1
ATOM 818 N N . LEU A 1 101 ? 18.771 2.557 -24.371 1.00 90.06 101 LEU A N 1
ATOM 819 C CA . LEU A 1 101 ? 18.219 2.720 -25.715 1.00 90.06 101 LEU A CA 1
ATOM 820 C C . LEU A 1 101 ? 18.945 3.822 -26.502 1.00 90.06 101 LEU A C 1
ATOM 822 O O . LEU A 1 101 ? 19.331 3.588 -27.647 1.00 90.06 101 LEU A O 1
ATOM 826 N N . ASP A 1 102 ? 19.214 4.970 -25.875 1.00 88.62 102 ASP A N 1
ATOM 827 C CA . ASP A 1 102 ? 19.949 6.079 -26.498 1.00 88.62 102 ASP A CA 1
ATOM 828 C C . ASP A 1 102 ? 21.370 5.657 -26.909 1.00 88.62 102 ASP A C 1
ATOM 830 O O . ASP A 1 102 ? 21.844 5.987 -27.998 1.00 88.62 102 ASP A O 1
ATOM 834 N N . ARG A 1 103 ? 22.056 4.853 -26.082 1.00 84.50 103 ARG A N 1
ATOM 835 C CA . ARG A 1 103 ? 23.381 4.297 -26.418 1.00 84.50 103 ARG A CA 1
ATOM 836 C C . ARG A 1 103 ? 23.346 3.369 -27.633 1.00 84.50 103 ARG A C 1
ATOM 838 O O . ARG A 1 103 ? 24.244 3.438 -28.476 1.00 84.50 103 ARG A O 1
ATOM 845 N N . VAL A 1 104 ? 22.337 2.503 -27.730 1.00 80.50 104 VAL A N 1
ATOM 846 C CA . VAL A 1 104 ? 22.160 1.594 -28.877 1.00 80.50 104 VAL A CA 1
ATOM 847 C C . VAL A 1 104 ? 21.843 2.384 -30.152 1.00 80.50 104 VAL A C 1
ATOM 849 O O . VAL A 1 104 ? 22.446 2.129 -31.199 1.00 80.50 104 VAL A O 1
ATOM 852 N N . GLY A 1 105 ? 20.971 3.392 -30.060 1.00 75.00 105 GLY A N 1
ATOM 853 C CA . GLY A 1 105 ? 20.667 4.306 -31.164 1.00 75.00 105 GLY A CA 1
ATOM 854 C C . GLY A 1 105 ? 21.918 5.023 -31.676 1.00 75.00 105 GLY A C 1
ATOM 855 O O . GLY A 1 105 ? 22.242 4.945 -32.856 1.00 75.00 105 GLY A O 1
ATOM 856 N N . ASN A 1 106 ? 22.708 5.611 -30.782 1.00 72.75 106 ASN A N 1
ATOM 857 C CA . ASN A 1 106 ? 23.938 6.311 -31.165 1.00 72.75 106 ASN A CA 1
ATOM 858 C C . ASN A 1 106 ? 24.994 5.378 -31.784 1.00 72.75 106 ASN A C 1
ATOM 860 O O . ASN A 1 106 ? 25.707 5.771 -32.705 1.00 72.75 106 ASN A O 1
ATOM 864 N N . THR A 1 107 ? 25.072 4.125 -31.328 1.00 71.38 107 THR A N 1
ATOM 865 C CA . THR A 1 107 ? 26.002 3.129 -31.888 1.00 71.38 107 THR A CA 1
ATOM 866 C C . THR A 1 107 ? 25.607 2.723 -33.310 1.00 71.38 107 THR A C 1
ATOM 868 O O . THR A 1 107 ? 26.470 2.583 -34.171 1.00 71.38 107 THR A O 1
ATOM 871 N N . THR A 1 108 ? 24.309 2.568 -33.586 1.00 66.44 108 THR A N 1
ATOM 872 C CA . THR A 1 108 ? 23.818 2.231 -34.937 1.00 66.44 108 THR A CA 1
ATOM 873 C C . THR A 1 108 ? 23.966 3.382 -35.935 1.00 66.44 108 THR A C 1
ATOM 875 O O . THR A 1 108 ? 24.159 3.121 -37.119 1.00 66.44 108 THR A O 1
ATOM 878 N N . ILE A 1 109 ? 23.943 4.638 -35.473 1.00 66.19 109 ILE A N 1
ATOM 879 C CA . ILE A 1 109 ? 24.174 5.822 -36.317 1.00 66.19 109 ILE A CA 1
ATOM 880 C C . ILE A 1 109 ? 25.665 5.982 -36.666 1.00 66.19 109 ILE A C 1
ATOM 882 O O . ILE A 1 109 ? 25.975 6.305 -37.805 1.00 66.19 109 ILE A O 1
ATOM 886 N N . SER A 1 110 ? 26.589 5.710 -35.736 1.00 65.00 110 SER A N 1
ATOM 887 C CA . SER A 1 110 ? 28.041 5.806 -35.996 1.00 65.00 110 SER A CA 1
ATOM 888 C C . SER A 1 110 ? 28.621 4.675 -36.857 1.00 65.00 110 SER A C 1
ATOM 890 O O . SER A 1 110 ? 29.761 4.779 -37.302 1.00 65.00 110 SER A O 1
ATOM 892 N N . LEU A 1 111 ? 27.885 3.579 -37.062 1.00 61.38 111 LEU A N 1
ATOM 893 C CA . LEU A 1 111 ? 28.307 2.441 -37.896 1.00 61.38 111 LEU A CA 1
ATOM 894 C C . LEU A 1 111 ? 27.823 2.542 -39.356 1.00 61.38 111 LEU A C 1
ATOM 896 O O . LEU A 1 111 ? 27.999 1.588 -40.117 1.00 61.38 111 LEU A O 1
ATOM 900 N N . ARG A 1 112 ? 27.200 3.660 -39.738 1.00 49.25 112 ARG A N 1
ATOM 901 C CA . ARG A 1 112 ? 26.668 3.927 -41.078 1.00 49.25 112 ARG A CA 1
ATOM 902 C C . ARG A 1 112 ? 27.416 5.074 -41.741 1.00 49.25 112 ARG A C 1
ATOM 904 O O . ARG A 1 112 ? 27.588 4.984 -42.975 1.00 49.25 112 ARG A O 1
#

Organism: Hibiscus syriacus (NCBI:txid106335)

Sequence (112 aa):
MILPAPCWVQSLKTWLPYIWKIKPLLDAEGDKDTNFPYKMDEDLCQRAIVSLLLALPSNDQTDILSDWMETEQVNYPDLSEAFEIWCCRTKSAKRRLMEGLDRVGNTTISLR

Secondary structure (DSSP, 8-state):
----HHHHHHHHHHHHHHHHHHHHHHHHHHTT-TT-TT---HHHHHHHHHHHHHTS-HHHHHHHHHHHHH--S--SS--HHHHHHHHHHHHHHHHHHHHHHHHHHHHHHHT-

Foldseek 3Di:
DDDDLVVLLVVCVVVQVVCQVCVVVLVVVCVVPVVSVPDDPLVVVLVVSLVSLLPHPLVSNVVSVVVVVPDPDPRPPDNVVSVVVSVVVVVVVVVVVVVVVVVVVVVVVVVD

pLDDT: mean 85.08, std 9.71, range [45.16, 96.81]

Radius of gyration: 20.27 Å; chains: 1; bounding box: 42×29×70 Å